Protein AF-A0AAW7VKT1-F1 (afdb_monomer_lite)

Structure (mmCIF, N/CA/C/O backbone):
data_AF-A0AAW7VKT1-F1
#
_entry.id   AF-A0AAW7VKT1-F1
#
loop_
_atom_site.group_PDB
_atom_site.id
_atom_site.type_symbol
_atom_site.label_atom_id
_atom_site.label_alt_id
_atom_site.label_comp_id
_atom_site.label_asym_id
_atom_site.label_entity_id
_atom_site.label_seq_id
_atom_site.pdbx_PDB_ins_code
_atom_site.Cartn_x
_atom_site.Cartn_y
_atom_site.Cartn_z
_atom_site.occupancy
_atom_site.B_iso_or_equiv
_atom_site.auth_seq_id
_atom_site.auth_comp_id
_atom_site.auth_asym_id
_atom_site.auth_atom_id
_atom_site.pdbx_PDB_model_num
ATOM 1 N N . LYS A 1 1 ? -20.476 -0.276 0.104 1.00 67.88 1 LYS A N 1
ATOM 2 C CA . LYS A 1 1 ? -19.148 -0.803 0.500 1.00 67.88 1 LYS A CA 1
ATOM 3 C C . LYS A 1 1 ? -18.795 -2.067 -0.286 1.00 67.88 1 LYS A C 1
ATOM 5 O O . LYS A 1 1 ? -17.898 -1.996 -1.109 1.00 67.88 1 LYS A O 1
ATOM 10 N N . LEU A 1 2 ? -19.560 -3.158 -0.148 1.00 80.38 2 LEU A N 1
ATOM 11 C CA . LEU A 1 2 ? -19.280 -4.441 -0.823 1.00 80.38 2 LEU A CA 1
ATOM 12 C C . LEU A 1 2 ? -19.227 -4.365 -2.360 1.00 80.38 2 LEU A C 1
ATOM 14 O O . LEU A 1 2 ? -18.347 -4.963 -2.958 1.00 80.38 2 LEU A O 1
ATOM 18 N N . THR A 1 3 ? -20.099 -3.579 -3.000 1.00 84.50 3 THR A N 1
ATOM 19 C CA . THR A 1 3 ? -20.078 -3.404 -4.467 1.00 84.50 3 THR A CA 1
ATOM 20 C C . THR A 1 3 ? -18.783 -2.774 -4.978 1.00 84.50 3 THR A C 1
ATOM 22 O O . THR A 1 3 ? -18.305 -3.156 -6.033 1.00 84.50 3 THR A O 1
ATOM 25 N N . VAL A 1 4 ? -18.211 -1.822 -4.232 1.00 81.88 4 VAL A N 1
ATOM 26 C CA . VAL A 1 4 ? -16.966 -1.141 -4.625 1.00 81.88 4 VAL A CA 1
ATOM 27 C C . VAL A 1 4 ? -15.755 -2.012 -4.300 1.00 81.88 4 VAL A C 1
ATOM 29 O O . VA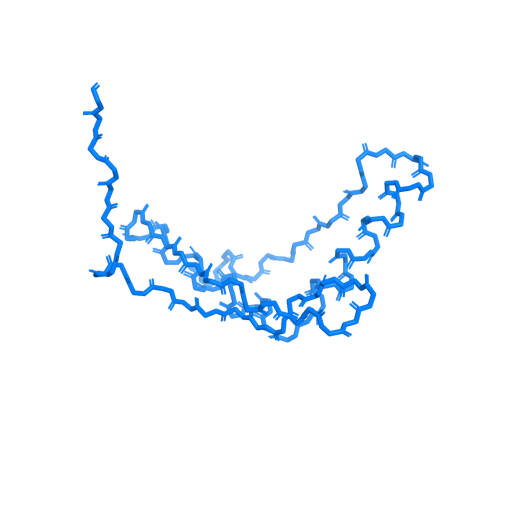L A 1 4 ? -14.834 -2.087 -5.098 1.00 81.88 4 VAL A O 1
ATOM 32 N N . ALA A 1 5 ? -15.787 -2.725 -3.170 1.00 82.06 5 ALA A N 1
ATOM 33 C CA . ALA A 1 5 ? -14.732 -3.664 -2.782 1.00 82.06 5 ALA A CA 1
ATOM 34 C C . ALA A 1 5 ? -14.580 -4.848 -3.757 1.00 82.06 5 ALA A C 1
ATOM 36 O O . ALA A 1 5 ? -13.526 -5.466 -3.798 1.00 82.06 5 ALA A O 1
ATOM 37 N N . GLY A 1 6 ? -15.625 -5.170 -4.527 1.00 82.50 6 GLY A N 1
ATOM 38 C CA . GLY A 1 6 ? -15.583 -6.209 -5.559 1.00 82.50 6 GLY A CA 1
ATOM 39 C C . GLY A 1 6 ? -15.048 -5.744 -6.916 1.00 82.50 6 GLY A C 1
ATOM 40 O O . GLY A 1 6 ? -15.026 -6.545 -7.846 1.00 82.50 6 GLY A O 1
ATOM 41 N N . ILE A 1 7 ? -14.671 -4.469 -7.065 1.00 88.81 7 ILE A N 1
ATOM 42 C CA . ILE A 1 7 ? -14.045 -3.966 -8.291 1.00 88.81 7 ILE A CA 1
ATOM 43 C C . ILE A 1 7 ? -12.564 -4.327 -8.244 1.00 88.81 7 ILE A C 1
ATOM 45 O O . ILE A 1 7 ? -11.857 -3.919 -7.324 1.00 88.81 7 ILE A O 1
ATOM 49 N N . GLU A 1 8 ? -12.100 -5.064 -9.248 1.00 88.25 8 GLU A N 1
ATOM 50 C CA . GLU A 1 8 ? -10.693 -5.424 -9.380 1.00 88.25 8 GLU A CA 1
ATOM 51 C C . GLU A 1 8 ? -9.853 -4.184 -9.745 1.00 88.25 8 GLU A C 1
ATOM 53 O O . GLU A 1 8 ? -10.126 -3.534 -10.763 1.00 88.25 8 GLU A O 1
ATOM 58 N N . PRO A 1 9 ? -8.859 -3.802 -8.922 1.00 90.25 9 PRO A N 1
ATOM 59 C CA . PRO A 1 9 ? -7.985 -2.678 -9.229 1.00 90.25 9 PRO A CA 1
ATOM 60 C C . PRO A 1 9 ? -7.069 -2.990 -10.415 1.00 90.25 9 PRO A C 1
ATOM 62 O O . PRO A 1 9 ? -6.517 -4.082 -10.516 1.00 90.25 9 PRO A O 1
ATOM 65 N N . VAL A 1 10 ? -6.836 -1.998 -11.276 1.00 94.12 10 VAL A N 1
ATOM 66 C CA . VAL A 1 10 ? -5.935 -2.129 -12.430 1.00 94.12 10 VAL A CA 1
ATOM 67 C C . VAL A 1 10 ? -4.775 -1.153 -12.284 1.00 94.12 10 VAL A C 1
ATOM 69 O O . VAL A 1 10 ? -4.973 0.041 -12.070 1.00 94.12 10 VAL A O 1
ATOM 72 N N . VAL A 1 11 ? -3.557 -1.669 -12.438 1.00 96.88 11 VAL A N 1
ATOM 73 C CA . VAL A 1 11 ? -2.321 -0.883 -12.470 1.00 96.88 11 VAL A CA 1
ATOM 74 C C . VAL A 1 11 ? -1.854 -0.767 -13.918 1.00 96.88 11 VAL A C 1
ATOM 76 O O . VAL A 1 11 ? -1.636 -1.776 -14.598 1.00 96.88 11 VAL A O 1
ATOM 79 N N . VAL A 1 12 ? -1.681 0.466 -14.389 1.00 97.62 12 VAL A N 1
ATOM 80 C CA . VAL A 1 12 ? -1.208 0.796 -15.741 1.00 97.62 12 VAL A CA 1
ATOM 81 C C . VAL A 1 12 ? 0.117 1.543 -15.616 1.00 97.62 12 VAL A C 1
ATOM 83 O O . VAL A 1 12 ? 0.274 2.360 -14.710 1.00 97.62 12 VAL A O 1
ATOM 86 N N . ALA A 1 13 ? 1.072 1.238 -16.496 1.00 98.44 13 ALA A N 1
ATOM 87 C CA . ALA A 1 13 ? 2.335 1.967 -16.550 1.00 98.44 13 ALA A CA 1
ATOM 88 C C . ALA A 1 13 ? 2.096 3.424 -16.969 1.00 98.44 13 ALA A C 1
ATOM 90 O O . ALA A 1 13 ? 1.140 3.719 -17.687 1.00 98.44 13 ALA A O 1
ATOM 91 N N . ALA A 1 14 ? 2.950 4.336 -16.507 1.00 98.12 14 ALA A N 1
ATOM 92 C CA . ALA A 1 14 ? 2.834 5.747 -16.870 1.00 98.12 14 ALA A CA 1
ATOM 93 C C . ALA A 1 14 ? 3.161 5.986 -18.356 1.00 98.12 14 ALA A C 1
ATOM 95 O O . ALA A 1 14 ? 2.565 6.864 -18.982 1.00 98.12 14 ALA A O 1
ATOM 96 N N . SER A 1 15 ? 4.065 5.181 -18.917 1.00 98.38 15 SER A N 1
ATOM 97 C CA . SER A 1 15 ? 4.443 5.165 -20.327 1.00 98.38 15 SER A CA 1
ATOM 98 C C . SER A 1 15 ? 4.956 3.775 -20.742 1.00 98.38 15 SER A C 1
ATOM 100 O O . SER A 1 15 ? 4.963 2.846 -19.929 1.00 98.38 15 SER A O 1
ATOM 102 N N . ASP A 1 16 ? 5.386 3.648 -22.000 1.00 97.94 16 ASP A N 1
ATOM 103 C CA . ASP A 1 16 ? 6.031 2.441 -22.537 1.00 97.94 16 ASP A CA 1
ATOM 104 C C . ASP A 1 16 ? 7.538 2.366 -22.209 1.00 97.94 16 ASP A C 1
ATOM 106 O O . ASP A 1 16 ? 8.204 1.418 -22.624 1.00 97.94 16 ASP A O 1
ATOM 110 N N . ASP A 1 17 ? 8.095 3.343 -21.482 1.00 98.69 17 ASP A N 1
ATOM 111 C CA . ASP A 1 17 ? 9.497 3.309 -21.066 1.00 98.69 17 ASP A CA 1
ATOM 112 C C . ASP A 1 17 ? 9.750 2.121 -20.120 1.00 98.69 17 ASP A C 1
ATOM 114 O O . ASP A 1 17 ? 8.997 1.885 -19.170 1.00 98.69 17 ASP A O 1
ATOM 118 N N . ASP A 1 18 ? 10.862 1.404 -20.324 1.00 98.50 18 ASP A N 1
ATOM 119 C CA . ASP A 1 18 ? 11.194 0.179 -19.576 1.00 98.50 18 ASP A CA 1
ATOM 120 C C . ASP A 1 18 ? 11.125 0.355 -18.048 1.00 98.50 18 ASP A C 1
ATOM 122 O O . ASP A 1 18 ? 10.745 -0.566 -17.322 1.00 98.50 18 ASP A O 1
ATOM 126 N N . ALA A 1 19 ? 11.494 1.536 -17.544 1.00 98.00 19 ALA A N 1
ATOM 127 C CA . ALA A 1 19 ? 11.455 1.851 -16.118 1.00 98.00 19 ALA A CA 1
ATOM 128 C C . ALA A 1 19 ? 10.018 1.960 -15.576 1.00 98.00 19 ALA A C 1
ATOM 130 O O . ALA A 1 19 ? 9.737 1.466 -14.481 1.00 98.00 19 ALA A O 1
ATOM 131 N N 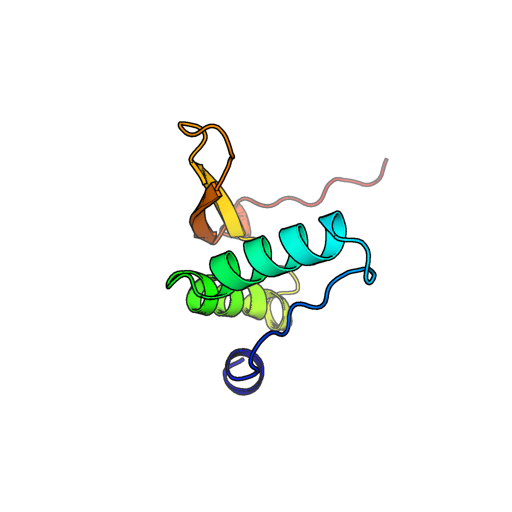. ASP A 1 20 ? 9.107 2.559 -16.344 1.00 98.50 20 ASP A N 1
ATOM 132 C CA . ASP A 1 20 ? 7.704 2.716 -15.957 1.00 98.50 20 ASP A CA 1
ATOM 133 C C . ASP A 1 20 ? 6.977 1.372 -15.980 1.00 98.50 20 ASP A C 1
ATOM 135 O O . ASP A 1 20 ? 6.171 1.083 -15.090 1.00 98.50 20 ASP A O 1
ATOM 139 N N . VAL A 1 21 ? 7.304 0.519 -16.956 1.00 98.50 21 VAL A N 1
ATOM 140 C CA . VAL A 1 21 ? 6.783 -0.850 -17.037 1.00 98.50 21 VAL A CA 1
ATOM 141 C C . VAL A 1 21 ? 7.236 -1.670 -15.828 1.00 98.50 21 VAL A C 1
ATOM 143 O O . VAL A 1 21 ? 6.399 -2.268 -15.152 1.00 98.50 21 VAL A O 1
ATOM 146 N N . GLN A 1 22 ? 8.531 -1.635 -15.490 1.00 97.44 22 GLN A N 1
ATOM 147 C CA . GLN A 1 22 ? 9.068 -2.348 -14.324 1.00 97.44 22 GLN A CA 1
ATOM 148 C C . GLN A 1 22 ? 8.437 -1.877 -13.010 1.00 97.44 22 GLN A C 1
ATOM 150 O O . GLN A 1 22 ? 8.135 -2.693 -12.136 1.00 97.44 22 GLN A O 1
ATOM 155 N N . LEU A 1 23 ? 8.211 -0.568 -12.864 1.00 96.50 23 LEU A N 1
ATOM 156 C CA . LEU A 1 23 ? 7.536 -0.026 -11.690 1.00 96.50 23 LEU A CA 1
ATOM 157 C C . LEU A 1 23 ? 6.079 -0.502 -11.622 1.00 96.50 23 LEU A C 1
ATOM 159 O O . LEU A 1 23 ? 5.631 -0.935 -10.561 1.00 96.50 23 LEU A O 1
ATOM 163 N N . ALA A 1 24 ? 5.351 -0.469 -12.739 1.00 98.06 24 ALA A N 1
ATOM 164 C CA . ALA A 1 24 ? 3.976 -0.955 -12.795 1.00 98.06 24 ALA A CA 1
ATOM 165 C C . ALA A 1 24 ? 3.880 -2.442 -12.432 1.00 98.06 24 ALA A C 1
ATOM 167 O O . ALA A 1 24 ? 2.999 -2.818 -11.662 1.00 98.06 24 ALA A O 1
ATOM 168 N N . ASP A 1 25 ? 4.803 -3.275 -12.915 1.00 97.31 25 ASP A N 1
ATOM 169 C CA . ASP A 1 25 ? 4.867 -4.699 -12.570 1.00 97.31 25 ASP A CA 1
ATOM 170 C C . ASP A 1 25 ? 5.145 -4.927 -11.081 1.00 97.31 25 ASP A C 1
ATOM 172 O O . ASP A 1 25 ? 4.495 -5.764 -10.452 1.00 97.31 25 ASP A O 1
ATOM 176 N N . ALA A 1 26 ? 6.042 -4.140 -10.481 1.00 94.69 26 ALA A N 1
ATOM 177 C CA . ALA A 1 26 ? 6.293 -4.201 -9.044 1.00 94.69 26 ALA A CA 1
ATOM 178 C C . ALA A 1 26 ? 5.038 -3.845 -8.225 1.00 94.69 26 ALA A C 1
ATOM 180 O O . ALA A 1 26 ? 4.754 -4.490 -7.214 1.00 94.69 26 ALA A O 1
ATOM 181 N N . ILE A 1 27 ? 4.258 -2.854 -8.671 1.00 95.50 27 ILE A N 1
ATOM 182 C CA . ILE A 1 27 ? 2.995 -2.490 -8.018 1.00 95.50 27 ILE A CA 1
ATOM 183 C C . ILE A 1 27 ? 1.914 -3.552 -8.258 1.00 95.50 27 ILE A C 1
ATOM 185 O O . ILE A 1 27 ? 1.189 -3.868 -7.323 1.00 95.50 27 ILE A O 1
ATOM 189 N N . ARG A 1 28 ? 1.823 -4.169 -9.445 1.00 96.56 28 ARG A N 1
ATOM 190 C CA . ARG A 1 28 ? 0.910 -5.306 -9.688 1.00 96.56 28 ARG A CA 1
ATOM 191 C C . ARG A 1 28 ? 1.185 -6.454 -8.720 1.00 96.56 28 ARG A C 1
ATOM 193 O O . ARG A 1 28 ? 0.263 -6.916 -8.062 1.00 96.56 28 ARG A O 1
ATOM 200 N N . ALA A 1 29 ? 2.453 -6.823 -8.546 1.00 94.12 29 ALA A N 1
ATOM 201 C CA . ALA A 1 29 ? 2.842 -7.849 -7.582 1.00 94.12 29 ALA A CA 1
ATOM 202 C C . ALA A 1 29 ? 2.493 -7.467 -6.130 1.00 94.12 29 ALA A C 1
ATOM 204 O O . ALA A 1 29 ? 2.151 -8.331 -5.327 1.00 94.12 29 ALA A O 1
ATOM 205 N N . LEU A 1 30 ? 2.557 -6.175 -5.780 1.00 93.25 30 LEU A N 1
ATOM 206 C CA . LEU A 1 30 ? 2.099 -5.692 -4.475 1.00 93.25 30 LEU A CA 1
ATOM 207 C C . LEU A 1 30 ? 0.575 -5.815 -4.320 1.00 93.25 30 LEU A C 1
ATOM 209 O O . LEU A 1 30 ? 0.109 -6.144 -3.232 1.00 93.25 30 LEU A O 1
ATOM 213 N N . MET A 1 31 ? -0.189 -5.569 -5.388 1.00 94.19 31 MET A N 1
ATOM 214 C CA . MET A 1 31 ? -1.653 -5.662 -5.388 1.00 94.19 31 MET A CA 1
ATOM 215 C C . MET A 1 31 ? -2.170 -7.097 -5.196 1.00 94.19 31 MET A C 1
ATOM 217 O O . MET A 1 31 ? -3.273 -7.265 -4.682 1.00 94.19 31 MET A O 1
ATOM 221 N N . ASP A 1 32 ? -1.362 -8.111 -5.519 1.00 93.12 32 ASP A N 1
ATOM 222 C CA . ASP A 1 32 ? -1.676 -9.530 -5.283 1.00 93.12 32 ASP A CA 1
ATOM 223 C C . ASP A 1 32 ? -1.527 -9.953 -3.810 1.00 93.12 32 ASP A C 1
ATOM 225 O O . ASP A 1 32 ? -1.836 -11.090 -3.438 1.00 93.12 32 ASP A O 1
ATOM 229 N N . ALA A 1 33 ? -1.022 -9.068 -2.948 1.00 93.12 33 ALA A N 1
ATOM 230 C CA . ALA A 1 33 ? -0.772 -9.405 -1.560 1.00 93.12 33 ALA A CA 1
ATOM 231 C C . ALA A 1 33 ? -2.088 -9.571 -0.763 1.00 93.12 33 ALA A C 1
ATOM 233 O O . ALA A 1 33 ? -3.032 -8.795 -0.938 1.00 93.12 33 ALA A O 1
ATOM 234 N N . PRO A 1 34 ? -2.168 -10.551 0.160 1.00 93.56 34 PRO A N 1
ATOM 235 C CA . PRO A 1 34 ? -3.416 -10.922 0.836 1.00 93.56 34 PRO A CA 1
ATOM 236 C C . PRO A 1 34 ? -4.014 -9.811 1.708 1.00 93.56 34 PRO A C 1
ATOM 238 O O . PRO A 1 34 ? -5.209 -9.842 1.988 1.00 93.56 34 PRO A O 1
ATOM 241 N N . GLN A 1 35 ? -3.207 -8.832 2.119 1.00 94.38 35 GLN A N 1
ATOM 242 C CA . GLN A 1 35 ? -3.642 -7.680 2.909 1.00 94.38 35 GLN A CA 1
ATOM 243 C C . GLN A 1 35 ? -4.343 -6.583 2.081 1.00 94.38 35 GLN A C 1
ATOM 245 O O . GLN A 1 35 ? -4.993 -5.704 2.641 1.00 94.38 35 GLN A O 1
ATOM 250 N N . ILE A 1 36 ? -4.241 -6.607 0.746 1.00 94.12 36 ILE A N 1
ATOM 251 C CA . ILE A 1 36 ? -4.802 -5.556 -0.121 1.00 94.12 36 ILE A CA 1
ATOM 252 C C . ILE A 1 36 ? -6.338 -5.501 -0.080 1.00 94.12 36 ILE A C 1
ATOM 254 O O . ILE A 1 36 ? -6.875 -4.398 0.049 1.00 94.12 36 ILE A O 1
ATOM 258 N N . PRO A 1 37 ? -7.080 -6.626 -0.136 1.00 92.19 37 PRO A N 1
ATOM 259 C CA . PRO A 1 37 ? -8.534 -6.594 0.012 1.00 92.19 37 PRO A CA 1
ATOM 260 C C . PRO A 1 37 ? -9.002 -5.965 1.331 1.00 92.19 37 PRO A C 1
ATOM 262 O O . PRO A 1 37 ? -9.969 -5.202 1.334 1.00 92.19 37 PRO A O 1
ATOM 265 N N . GLU A 1 38 ? -8.311 -6.253 2.437 1.00 92.75 38 GLU A N 1
ATOM 266 C CA . GLU A 1 38 ? -8.614 -5.687 3.757 1.00 92.75 38 GLU A CA 1
ATOM 267 C C . GLU A 1 38 ? -8.298 -4.188 3.805 1.00 92.7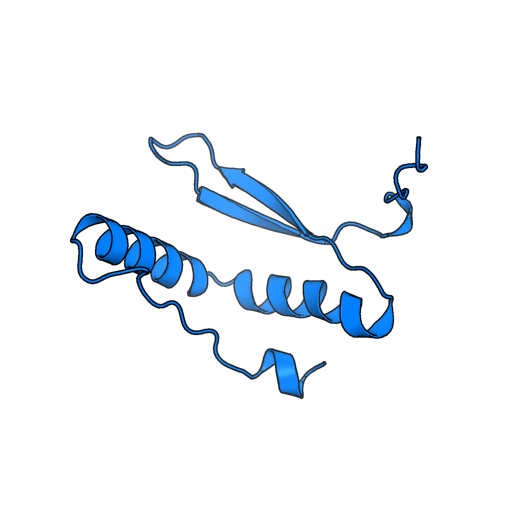5 38 GLU A C 1
ATOM 269 O O . GLU A 1 38 ? -9.177 -3.400 4.147 1.00 92.75 38 GLU A O 1
ATOM 274 N N . LEU A 1 39 ? -7.127 -3.771 3.310 1.00 94.94 39 LEU A N 1
ATOM 275 C CA . LEU A 1 39 ? -6.766 -2.357 3.153 1.00 94.94 39 LEU A CA 1
ATOM 276 C C . LEU A 1 39 ? -7.827 -1.574 2.364 1.00 94.94 39 LEU A C 1
ATOM 278 O O . LEU A 1 39 ? -8.275 -0.510 2.794 1.00 94.94 39 LEU A O 1
ATOM 282 N N . LEU A 1 40 ? -8.241 -2.079 1.198 1.00 93.88 40 LEU A N 1
ATOM 283 C CA . LEU A 1 40 ? -9.265 -1.422 0.382 1.00 93.88 40 LEU A CA 1
ATOM 284 C C . LEU A 1 40 ? -10.595 -1.353 1.131 1.00 93.88 40 LEU A C 1
ATOM 286 O O . LEU A 1 40 ? -11.279 -0.328 1.088 1.00 93.88 40 LEU A O 1
ATOM 290 N N . PHE A 1 41 ? -10.964 -2.417 1.842 1.00 92.12 41 PHE A N 1
ATOM 291 C CA . PHE A 1 41 ? -12.165 -2.420 2.661 1.00 92.12 41 PHE A CA 1
ATOM 292 C C . PHE A 1 41 ? -12.092 -1.364 3.769 1.00 92.12 41 PHE A C 1
ATOM 294 O O . PHE A 1 41 ? -13.051 -0.614 3.944 1.00 92.12 41 PHE A O 1
ATOM 301 N N . ASP A 1 42 ? -10.978 -1.236 4.473 1.00 93.75 42 ASP A N 1
ATOM 302 C CA . ASP A 1 42 ? -10.810 -0.242 5.533 1.00 93.75 42 ASP A CA 1
ATOM 303 C C . ASP A 1 42 ? -10.833 1.189 4.996 1.00 93.75 42 ASP A C 1
ATOM 305 O O . ASP A 1 42 ? -11.531 2.046 5.541 1.00 93.75 42 ASP A O 1
ATOM 309 N N . LEU A 1 43 ? -10.185 1.448 3.860 1.00 93.88 43 LEU A N 1
ATOM 310 C CA . LEU A 1 43 ? -10.221 2.763 3.214 1.00 93.88 43 LEU A CA 1
ATOM 311 C C . LEU A 1 43 ? -11.630 3.145 2.732 1.00 93.88 43 LEU A C 1
ATOM 313 O O . LEU A 1 43 ? -12.010 4.319 2.775 1.00 93.88 43 LEU A O 1
ATOM 317 N N . LEU A 1 44 ? -12.459 2.170 2.343 1.00 93.31 44 LEU A N 1
ATOM 318 C CA . LEU A 1 44 ? -13.844 2.425 1.938 1.00 93.31 44 LEU A CA 1
ATOM 319 C C . LEU A 1 44 ? -14.749 2.904 3.086 1.00 93.31 44 LEU A C 1
ATOM 321 O O . LEU A 1 44 ? -15.835 3.421 2.806 1.00 93.31 44 LEU A O 1
ATOM 325 N N . ASP A 1 45 ? -14.336 2.800 4.355 1.00 89.25 45 ASP A N 1
ATOM 326 C CA . ASP A 1 45 ? -15.052 3.457 5.461 1.00 89.25 45 ASP A CA 1
ATOM 327 C C . ASP A 1 45 ? -15.077 4.985 5.318 1.00 89.25 45 ASP A C 1
ATOM 329 O O . ASP A 1 45 ? -16.011 5.633 5.805 1.00 89.25 45 ASP A O 1
ATOM 333 N N . GLY A 1 46 ? -14.107 5.561 4.599 1.00 91.38 46 GLY A N 1
ATOM 334 C CA . GLY A 1 46 ? -14.035 6.996 4.337 1.00 91.38 46 GLY A CA 1
ATOM 335 C C . GLY A 1 46 ? -15.251 7.524 3.576 1.00 91.38 46 GLY A C 1
ATOM 336 O O . GLY A 1 46 ? -15.659 8.661 3.800 1.00 91.38 46 GLY A O 1
ATOM 337 N N . LEU A 1 47 ? -15.914 6.685 2.769 1.00 90.12 47 LEU A N 1
ATOM 338 C CA . LEU A 1 47 ? -17.145 7.060 2.063 1.00 90.12 47 LEU A CA 1
ATOM 339 C C . LEU A 1 47 ? -18.310 7.363 3.018 1.00 90.12 47 LEU A C 1
ATOM 341 O O . LEU A 1 47 ? -19.170 8.176 2.694 1.00 90.12 47 LEU A O 1
ATOM 345 N N . GLY A 1 48 ? -18.361 6.697 4.177 1.00 87.19 48 GLY A N 1
ATOM 346 C CA . GLY A 1 48 ? -19.420 6.891 5.173 1.00 87.19 48 GLY A CA 1
ATOM 347 C C . GLY A 1 48 ? -19.030 7.848 6.298 1.00 87.19 48 GLY A C 1
ATOM 348 O O . GLY A 1 48 ? -19.874 8.589 6.794 1.00 87.19 48 GLY A O 1
ATOM 349 N N . LYS A 1 49 ? -17.756 7.832 6.707 1.00 87.00 49 LYS A N 1
ATOM 350 C CA . LYS A 1 49 ? -17.238 8.598 7.854 1.00 87.00 49 LYS A CA 1
ATOM 351 C C . LYS A 1 49 ? -16.605 9.938 7.455 1.00 87.00 49 LYS A C 1
ATOM 353 O O . LYS A 1 49 ? -16.253 10.723 8.329 1.00 87.00 49 LYS A O 1
ATOM 358 N N . GLY A 1 50 ? -16.426 10.193 6.159 1.00 88.94 50 GLY A N 1
ATOM 359 C CA . GLY A 1 50 ? -15.736 11.368 5.616 1.00 88.94 50 GLY A CA 1
ATOM 360 C C . GLY A 1 50 ? -14.209 11.239 5.583 1.00 88.94 50 GLY A C 1
ATOM 361 O O . GLY A 1 50 ? -13.568 11.889 4.765 1.00 88.94 50 GLY A O 1
ATOM 362 N N . VAL A 1 51 ? -13.623 10.384 6.428 1.00 90.25 51 VAL A N 1
ATOM 363 C CA . VAL A 1 51 ? -12.187 10.078 6.438 1.00 90.25 51 VAL A CA 1
ATOM 364 C C . VAL A 1 51 ? -11.944 8.629 6.864 1.00 90.25 51 VAL A C 1
ATOM 366 O O . VAL A 1 51 ? -12.626 8.107 7.747 1.00 90.25 51 VAL A O 1
ATOM 369 N N . ALA A 1 52 ? -10.964 7.991 6.231 1.00 93.81 52 ALA A N 1
ATOM 370 C CA . ALA A 1 52 ? -10.358 6.738 6.659 1.00 93.81 52 ALA A CA 1
ATOM 371 C C . ALA A 1 52 ? -8.863 6.797 6.342 1.00 93.81 52 ALA A C 1
ATOM 373 O O . ALA A 1 52 ? -8.466 7.377 5.331 1.00 93.81 52 ALA A O 1
ATOM 374 N N . VAL A 1 53 ? -8.045 6.239 7.227 1.00 95.56 53 VAL A N 1
ATOM 375 C CA . VAL A 1 53 ? -6.586 6.231 7.109 1.00 95.56 53 VAL A CA 1
ATOM 376 C C . VAL A 1 53 ? -6.102 4.840 7.489 1.00 95.56 53 VAL A C 1
ATOM 378 O O . VAL A 1 53 ? -6.586 4.272 8.466 1.00 95.56 53 VAL A O 1
ATOM 381 N N . CYS A 1 54 ? -5.137 4.325 6.737 1.00 97.19 54 CYS A N 1
ATOM 382 C CA . CYS A 1 54 ? -4.389 3.127 7.090 1.00 97.19 54 CYS A CA 1
ATOM 383 C C . CYS A 1 54 ? -2.897 3.478 7.126 1.00 97.19 54 CYS A C 1
ATOM 385 O O . CYS A 1 54 ? -2.400 4.190 6.250 1.00 97.19 54 CYS A O 1
ATOM 387 N N . GLU A 1 55 ? -2.189 3.007 8.146 1.00 97.00 55 GLU A N 1
ATOM 388 C CA . GLU A 1 55 ? -0.740 3.112 8.268 1.00 97.00 55 GLU A CA 1
ATOM 389 C C . GLU A 1 55 ? -0.075 1.990 7.470 1.00 97.00 55 GLU A C 1
ATOM 391 O O . GLU A 1 55 ? -0.462 0.829 7.577 1.00 97.00 55 GLU A O 1
ATOM 396 N N . ILE A 1 56 ? 0.950 2.327 6.688 1.00 96.88 56 ILE A N 1
ATOM 397 C CA . ILE A 1 56 ? 1.769 1.331 5.995 1.00 96.88 56 ILE A CA 1
ATOM 398 C C . ILE A 1 56 ? 2.899 0.898 6.929 1.00 96.88 56 ILE A C 1
ATOM 400 O O . ILE A 1 56 ? 3.780 1.696 7.260 1.00 96.88 56 ILE A O 1
ATOM 404 N N . LEU A 1 57 ? 2.921 -0.379 7.302 1.00 96.19 57 LEU A N 1
ATOM 405 C CA . LEU A 1 57 ? 4.011 -0.956 8.079 1.00 96.19 57 LEU A CA 1
ATOM 406 C C . LEU A 1 57 ? 5.112 -1.435 7.136 1.00 96.19 57 LEU A C 1
ATOM 408 O O . LEU A 1 57 ? 5.003 -2.486 6.508 1.00 96.19 57 LEU A O 1
ATOM 412 N N . TRP A 1 58 ? 6.201 -0.680 7.035 1.00 95.38 58 TRP A N 1
ATOM 413 C CA . TRP A 1 58 ? 7.290 -0.982 6.104 1.00 95.38 58 TRP A CA 1
ATOM 414 C C . TRP A 1 58 ? 8.249 -2.061 6.623 1.00 95.38 58 TRP A C 1
ATOM 416 O O . TRP A 1 58 ? 8.728 -2.012 7.757 1.00 95.38 58 TRP A O 1
ATOM 426 N N . ASN A 1 59 ? 8.618 -3.003 5.753 1.00 94.25 59 ASN A N 1
ATOM 427 C CA . ASN A 1 59 ? 9.824 -3.807 5.906 1.00 94.25 59 ASN A CA 1
ATOM 428 C C . ASN A 1 59 ? 10.989 -3.109 5.197 1.00 94.25 59 ASN A C 1
ATOM 430 O O . ASN A 1 59 ? 11.050 -3.058 3.969 1.00 94.25 59 ASN A O 1
ATOM 434 N N . THR A 1 60 ? 11.931 -2.606 5.990 1.00 95.19 60 THR A N 1
ATOM 435 C CA . THR A 1 60 ? 13.091 -1.830 5.528 1.00 95.19 60 THR A CA 1
ATOM 436 C C . THR A 1 60 ? 14.397 -2.629 5.537 1.00 95.19 60 THR A C 1
ATOM 438 O O . THR A 1 60 ? 15.469 -2.063 5.345 1.00 95.19 60 THR A O 1
ATOM 441 N N . ARG A 1 61 ? 14.334 -3.944 5.796 1.00 90.69 61 ARG A N 1
ATOM 442 C CA . ARG A 1 61 ? 15.526 -4.797 5.971 1.00 90.69 61 ARG A CA 1
ATOM 443 C C . ARG A 1 61 ? 16.166 -5.256 4.660 1.00 90.69 61 ARG A C 1
ATOM 445 O O . ARG A 1 61 ? 17.298 -5.727 4.682 1.00 90.69 61 ARG A O 1
ATOM 452 N N . ASN A 1 62 ? 15.446 -5.148 3.548 1.00 82.25 62 ASN A N 1
ATOM 453 C CA . ASN A 1 62 ? 15.921 -5.533 2.221 1.00 82.25 62 ASN A CA 1
ATOM 454 C C . ASN A 1 62 ? 16.454 -4.304 1.464 1.00 82.25 62 ASN A C 1
ATOM 456 O O . ASN A 1 62 ? 16.222 -3.169 1.875 1.00 82.25 62 ASN A O 1
ATOM 460 N N . ASN A 1 63 ? 17.105 -4.519 0.313 1.00 83.00 63 ASN A N 1
ATOM 461 C CA . ASN A 1 63 ? 17.544 -3.430 -0.578 1.00 83.00 63 ASN A CA 1
ATOM 462 C C . ASN A 1 63 ? 16.401 -2.501 -1.027 1.00 83.00 63 ASN A C 1
ATOM 464 O O . ASN A 1 63 ? 16.655 -1.370 -1.434 1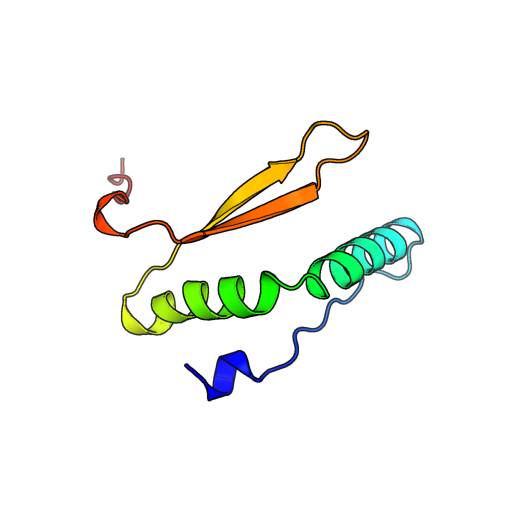.00 83.00 63 ASN A O 1
ATOM 468 N N . HIS A 1 64 ? 15.157 -2.974 -0.953 1.00 85.19 64 HIS A N 1
ATOM 469 C CA . HIS A 1 64 ? 13.960 -2.229 -1.315 1.00 85.19 64 HIS A CA 1
ATOM 470 C C . HIS A 1 64 ? 12.979 -2.277 -0.149 1.00 85.19 64 HIS A C 1
ATOM 472 O O . HIS A 1 64 ? 12.798 -3.328 0.475 1.00 85.19 64 HIS A O 1
ATOM 478 N N . TRP A 1 65 ? 12.348 -1.142 0.140 1.00 92.75 65 TRP A N 1
ATOM 479 C CA . TRP A 1 65 ? 11.280 -1.081 1.127 1.00 92.75 65 TRP A CA 1
ATOM 480 C C . TRP A 1 65 ? 10.029 -1.701 0.529 1.00 92.75 65 TRP A C 1
ATOM 482 O O . TRP A 1 65 ? 9.602 -1.319 -0.558 1.00 92.75 65 TRP A O 1
ATOM 492 N N . VAL A 1 66 ? 9.443 -2.646 1.252 1.00 92.50 66 VAL A N 1
ATOM 493 C CA . VAL A 1 66 ? 8.184 -3.278 0.857 1.00 92.50 66 VAL A CA 1
ATOM 494 C C . VAL A 1 66 ? 7.191 -3.174 2.008 1.00 92.50 66 VAL A C 1
ATOM 496 O O . VAL A 1 66 ? 7.601 -3.323 3.165 1.00 92.50 66 VAL A O 1
ATOM 499 N N . PRO A 1 67 ? 5.903 -2.909 1.745 1.00 95.25 67 PRO A N 1
ATOM 500 C CA . PRO A 1 67 ? 4.878 -3.007 2.771 1.00 95.25 67 PRO A CA 1
ATOM 501 C C . PRO A 1 67 ? 4.868 -4.424 3.342 1.00 95.25 67 PRO A C 1
ATOM 503 O O . PRO A 1 67 ? 4.766 -5.404 2.606 1.00 95.25 67 PRO A O 1
ATOM 506 N N . ARG A 1 68 ? 5.025 -4.532 4.658 1.00 94.31 68 ARG A N 1
ATOM 507 C CA . ARG A 1 68 ? 4.803 -5.777 5.391 1.00 94.31 68 ARG A CA 1
ATOM 508 C C . ARG A 1 68 ? 3.320 -5.959 5.674 1.00 94.31 68 ARG A C 1
ATOM 510 O O . ARG A 1 68 ? 2.845 -7.082 5.601 1.00 94.31 68 ARG A O 1
ATOM 517 N N . ASP A 1 69 ? 2.650 -4.873 6.049 1.00 96.25 69 ASP A N 1
ATOM 518 C CA . ASP A 1 69 ? 1.244 -4.880 6.437 1.00 96.25 69 ASP A CA 1
ATOM 519 C C . ASP A 1 69 ? 0.622 -3.479 6.350 1.00 96.25 69 ASP A C 1
ATOM 521 O O . ASP A 1 69 ? 1.349 -2.491 6.176 1.00 96.25 69 ASP A O 1
ATOM 525 N N . TYR A 1 70 ? -0.697 -3.403 6.524 1.00 97.25 70 TYR A N 1
ATOM 526 C CA . TYR A 1 70 ? -1.448 -2.155 6.628 1.00 97.25 70 TYR A CA 1
ATOM 527 C C . TYR A 1 70 ? -2.377 -2.179 7.840 1.00 97.25 70 TYR A C 1
ATOM 529 O O . TYR A 1 70 ? -3.179 -3.090 7.981 1.00 97.25 70 TYR A O 1
ATOM 537 N N . GLU A 1 71 ? -2.312 -1.150 8.679 1.00 96.00 71 GLU A N 1
ATOM 538 C CA . GLU A 1 71 ? -3.114 -1.078 9.905 1.00 96.00 71 GLU A CA 1
ATOM 539 C C . GLU A 1 71 ? -4.107 0.076 9.838 1.00 96.00 71 GLU A C 1
ATOM 541 O O . GLU A 1 71 ? -3.731 1.222 9.581 1.00 96.00 71 GLU A O 1
ATOM 546 N N . TRP A 1 72 ? -5.386 -0.196 10.089 1.00 95.56 72 TRP A N 1
ATOM 547 C CA . TRP A 1 72 ? -6.396 0.853 10.181 1.00 95.56 72 TRP A CA 1
ATOM 548 C C . TRP A 1 72 ? -6.102 1.810 11.343 1.00 95.56 72 TRP A C 1
ATOM 550 O O . TRP A 1 72 ? -5.908 1.404 12.490 1.00 95.56 72 TRP A O 1
ATOM 560 N N . VAL A 1 73 ? -6.124 3.113 11.057 1.00 95.38 73 VAL A N 1
ATOM 561 C CA . VAL A 1 73 ? -5.923 4.157 12.062 1.00 95.38 73 VAL A CA 1
ATOM 562 C C . VAL A 1 73 ? -7.273 4.636 12.572 1.00 95.38 73 VAL A C 1
ATOM 564 O O . VAL A 1 73 ? -8.078 5.201 11.828 1.00 95.38 73 VAL A O 1
ATOM 567 N N . ASP A 1 74 ? -7.496 4.471 13.876 1.00 90.25 74 ASP A N 1
ATOM 568 C CA . ASP A 1 74 ? -8.710 4.957 14.522 1.00 90.25 74 ASP A CA 1
ATOM 569 C C . ASP A 1 74 ? -8.840 6.487 14.370 1.00 90.25 74 ASP A C 1
ATOM 571 O O . ASP A 1 74 ? -7.951 7.224 14.817 1.00 90.25 74 ASP A O 1
ATOM 575 N N . PRO A 1 75 ? -9.953 7.000 13.802 1.00 88.25 75 PRO A N 1
ATOM 576 C CA . PRO A 1 75 ? -10.170 8.430 13.613 1.00 88.25 75 PRO A CA 1
ATOM 577 C C . PRO A 1 75 ? -10.044 9.267 14.888 1.00 88.25 75 PRO A C 1
ATOM 579 O O . PRO A 1 75 ? -9.770 10.460 14.799 1.00 88.25 75 PRO A O 1
ATOM 582 N N . ARG A 1 76 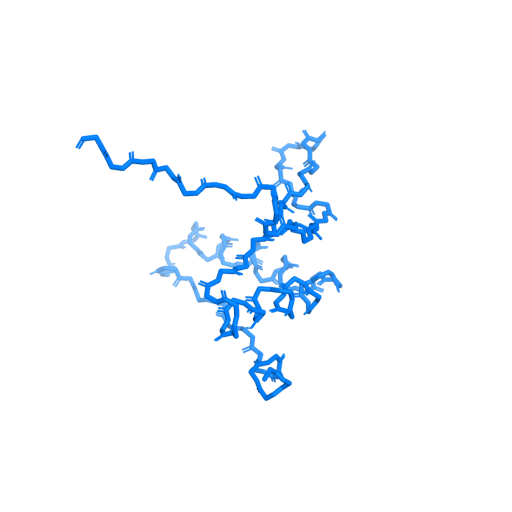? -10.203 8.672 16.078 1.00 87.88 76 ARG A N 1
ATOM 583 C CA . ARG A 1 76 ? -9.996 9.352 17.367 1.00 87.88 76 ARG A CA 1
ATOM 584 C C . ARG A 1 76 ? -8.553 9.820 17.577 1.00 87.88 76 ARG A C 1
ATOM 586 O O . ARG A 1 76 ? -8.336 10.727 18.378 1.00 87.88 76 ARG A O 1
ATOM 593 N N . PHE A 1 77 ? -7.583 9.222 16.885 1.00 90.06 77 PHE A N 1
ATOM 594 C CA . PHE A 1 77 ? -6.178 9.643 16.908 1.00 90.06 77 PHE A CA 1
ATOM 595 C C . PHE A 1 77 ? -5.849 10.701 15.851 1.00 90.06 77 PHE A C 1
ATOM 597 O O . PHE A 1 77 ? -4.770 11.292 15.888 1.00 90.06 77 PHE A O 1
ATOM 604 N N . LEU A 1 78 ? -6.773 10.975 14.929 1.00 88.62 78 LEU A N 1
ATOM 605 C CA . LEU A 1 78 ? -6.589 11.961 13.876 1.00 88.62 78 LEU A CA 1
ATOM 606 C C . LEU A 1 78 ? -7.109 13.322 14.334 1.00 88.62 78 LEU A C 1
ATOM 608 O O . LEU A 1 78 ? -8.196 13.460 14.894 1.00 88.62 78 LEU A O 1
ATOM 612 N N . LYS A 1 79 ? -6.334 14.364 14.046 1.00 88.44 79 LYS A N 1
ATOM 613 C CA . LYS A 1 79 ? -6.742 15.749 14.258 1.00 88.44 79 LYS A CA 1
ATOM 614 C C . LYS A 1 79 ? -6.407 16.539 13.009 1.00 88.44 79 LYS A C 1
ATOM 616 O O . LYS A 1 79 ? -5.249 16.570 12.606 1.00 88.44 79 LYS A O 1
ATOM 621 N N . ALA A 1 80 ? -7.414 17.180 12.423 1.00 83.69 80 ALA A N 1
ATOM 622 C CA . ALA A 1 80 ? -7.186 18.097 11.317 1.00 83.69 80 ALA A CA 1
ATOM 623 C C . ALA A 1 80 ? -6.204 19.192 11.752 1.00 83.69 80 ALA A C 1
ATOM 625 O O . ALA A 1 80 ? -6.329 19.760 12.848 1.00 83.69 80 ALA A O 1
ATOM 626 N N . GLU A 1 81 ? -5.227 19.475 10.895 1.00 86.88 81 GLU A N 1
ATOM 627 C CA . GLU A 1 81 ? -4.363 20.631 11.072 1.00 86.88 81 GLU A CA 1
ATOM 628 C C . GLU A 1 81 ? -5.225 21.901 11.061 1.00 86.88 81 GLU A C 1
ATOM 630 O O . GLU A 1 81 ? -6.181 22.019 10.289 1.00 86.88 81 GLU A O 1
ATOM 635 N N . LYS A 1 82 ? -4.944 22.835 11.974 1.00 85.06 82 LYS A N 1
ATOM 636 C CA . LYS A 1 82 ? -5.665 24.109 11.996 1.00 85.06 82 LYS A CA 1
ATOM 637 C C . LYS A 1 82 ? -5.129 24.980 10.858 1.00 85.06 82 LYS A C 1
ATOM 639 O O . LYS A 1 82 ? -3.911 25.082 10.752 1.00 85.06 82 LYS A O 1
ATOM 644 N N . PRO A 1 83 ? -5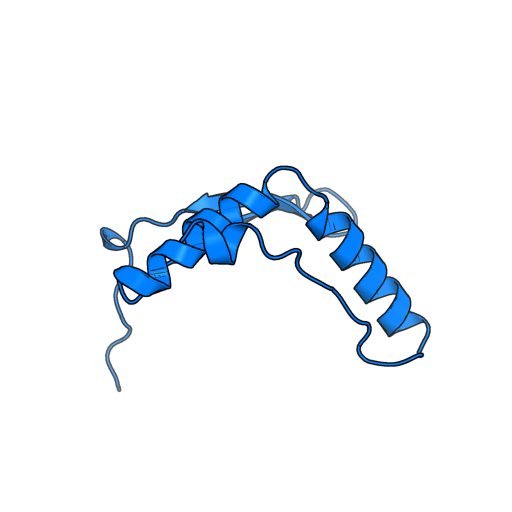.993 25.630 10.062 1.00 79.44 83 PRO A N 1
ATOM 645 C CA . PRO A 1 83 ? -5.528 26.571 9.053 1.00 79.44 83 PRO A CA 1
ATOM 646 C C . PRO A 1 83 ? -4.772 27.723 9.728 1.00 79.44 83 PRO A C 1
ATOM 648 O O . PRO A 1 83 ? -5.239 28.256 10.742 1.00 79.44 83 PRO A O 1
ATOM 651 N N . THR A 1 84 ? -3.596 28.038 9.185 1.00 70.88 84 THR A N 1
ATOM 652 C CA . THR A 1 84 ? -2.721 29.144 9.599 1.00 70.88 84 THR A CA 1
ATOM 653 C C . THR A 1 84 ? -3.254 30.493 9.140 1.00 70.88 84 THR A C 1
ATOM 655 O O . THR A 1 84 ? -3.834 30.553 8.031 1.00 70.88 84 THR A O 1
#

pLDDT: mean 91.84, std 6.03, range [67.88, 98.69]

Foldseek 3Di:
DVVVLPDQDDFDFPDPPPVSVVVSVVVVVLCPDPQNSVVVVQQCVCVVVVGWDKDFDWDPPDPDIDGPHIHTDDCVPDDDDDDD

Secondary structure (DSSP, 8-state):
-HHHHTSPP----SSSSHHHHHHHHHHHHHHTSTTHHHHHHHHTTHHHHS---EEEEEE-SSSS-EEEEEEEPPGGG--PPPP-

Radius of gyration: 15.73 Å; chains: 1; bounding box: 38×40×40 Å

Organism: Escherichia coli (NCBI:txid562)

Sequence (84 aa):
KLTVAGIEPVVVAASDDDADVQLADAIRALMDAPQIPELLFDLLDGLGKGVAVCEILWNTRNNHWVPRDYEWVDPRFLKAEKPT

InterPro domains:
  IPR009279 Portal protein, Mu bacteriophage [PF06074] (1-76)